Protein AF-A0A8K0S7N2-F1 (afdb_m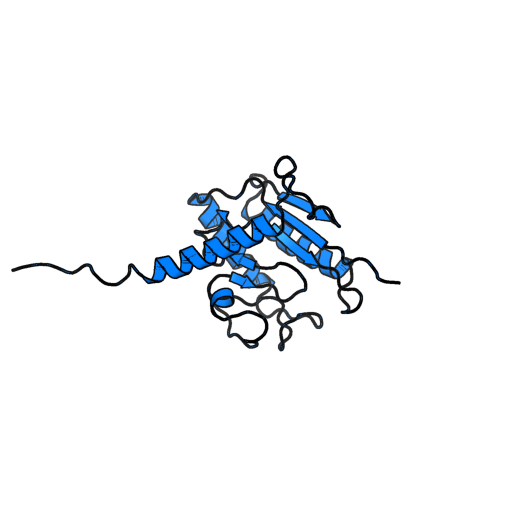onomer_lite)

Foldseek 3Di:
DDDPWKKWKKWFPPFDDLDPLQLVLVLQLLVVCCVVQPPDADPLFQAPVRRQWQALVDDHPDCPPAPPLQRNQWTAGRAADDGTDGPRSSLSSLRTMGMHIADVVSVRDPVNRVVVNVVSVVSSCVSCPPVIDMGTDIGDPQPDDDSVNRHDHPVSNVVSSVVSSVVVVVVVPPPDDDDDDDD

Secondary structure (DSSP, 8-state):
------EEEEEESSPPP--HHHHHHHHHHHHHHHHHHTT-B-TT-SSTT-BSEE-TTS--S-HHHH-HHHHTTEEEE-SSEE-EEESSGGGGGG--EEEEE-BGGGTB-HHHHHHHHHHHHHHHHHHHGGGS-EEEEESGGGGS-BGGGTB--HHHHHHHHHHHHHHHHHHTTSSS-------

Radius of gyration: 17.77 Å; chains: 1; bounding box: 39×34×78 Å

Sequence (183 aa):
MMVPNFKCGFSVYPPLQPTPENTKRYSNFLARLDSQFSGRTDANALSTDKRILITPYTPRTDPALVSEDTSSVFYCFMLPGQLKIPANPQHCDQFLSFSLEFRPDAGLEKSIVEGYVAEVYRLIKECFGDSMKLTYWHGLRRTLSNKKRGYYTPEDVEKAEAEVRRLSLSGAGLGSQEGSIVA

Organism: NCBI:txid61284

pLDDT: mean 83.01, std 15.96, range [34.56, 97.69]

Structure (mmCIF, N/CA/C/O backbone):
data_AF-A0A8K0S7N2-F1
#
_entry.id   AF-A0A8K0S7N2-F1
#
loop_
_atom_site.group_PDB
_atom_site.id
_atom_site.type_symbol
_atom_site.label_atom_id
_atom_site.label_alt_id
_atom_site.label_comp_id
_atom_site.label_asym_id
_atom_site.label_entity_id
_atom_site.label_seq_id
_atom_site.pdbx_PDB_ins_code
_atom_site.Cartn_x
_atom_site.Cartn_y
_atom_site.Cartn_z
_atom_site.occupancy
_atom_site.B_iso_or_equiv
_atom_site.auth_seq_id
_atom_site.auth_comp_id
_atom_site.auth_asym_id
_atom_site.auth_atom_id
_atom_site.pdbx_PDB_model_num
ATOM 1 N N . MET A 1 1 ? 14.294 13.196 -25.337 1.00 39.94 1 MET A N 1
ATOM 2 C CA . MET A 1 1 ? 12.930 13.660 -25.004 1.00 39.94 1 MET A CA 1
ATOM 3 C C . MET A 1 1 ? 12.619 13.102 -23.617 1.00 39.94 1 MET A C 1
ATOM 5 O O . MET A 1 1 ? 12.539 11.889 -23.500 1.00 39.94 1 MET A O 1
ATOM 9 N N . MET A 1 2 ? 12.606 13.923 -22.557 1.00 42.59 2 MET A N 1
ATOM 10 C CA . MET A 1 2 ? 12.259 13.445 -21.205 1.00 42.59 2 MET A CA 1
ATOM 11 C C . MET A 1 2 ? 10.767 13.121 -21.191 1.00 42.59 2 MET A C 1
ATOM 13 O O . MET A 1 2 ? 9.943 14.018 -21.362 1.00 42.59 2 MET A O 1
ATOM 17 N N . VAL A 1 3 ? 10.420 11.846 -21.032 1.00 49.88 3 VAL A N 1
ATOM 18 C CA . VAL A 1 3 ? 9.042 11.458 -20.729 1.00 49.88 3 VAL A CA 1
ATOM 19 C C . VAL A 1 3 ? 8.760 11.968 -19.312 1.00 49.88 3 VAL A C 1
ATOM 21 O O . VAL A 1 3 ? 9.536 11.644 -18.414 1.00 49.88 3 VAL A O 1
ATOM 24 N N . PRO A 1 4 ? 7.728 12.797 -19.079 1.00 54.69 4 PRO A N 1
ATOM 25 C CA . PRO A 1 4 ? 7.402 13.240 -17.730 1.00 54.69 4 PRO A CA 1
ATOM 26 C C . PRO A 1 4 ? 7.158 12.022 -16.835 1.00 54.69 4 PRO A C 1
ATOM 28 O O . PRO A 1 4 ? 6.431 11.112 -17.235 1.00 54.69 4 PRO A O 1
ATOM 31 N N . ASN A 1 5 ? 7.718 12.002 -15.624 1.00 62.44 5 ASN A N 1
ATOM 32 C CA . ASN A 1 5 ? 7.373 10.971 -14.648 1.00 62.44 5 ASN A CA 1
ATOM 33 C C . ASN A 1 5 ? 5.903 11.157 -14.263 1.00 62.44 5 ASN A C 1
ATOM 35 O O . ASN A 1 5 ? 5.521 12.128 -13.603 1.00 62.44 5 ASN A O 1
ATOM 39 N N . PHE A 1 6 ? 5.058 10.239 -14.716 1.00 73.88 6 PHE A N 1
ATOM 40 C CA . PHE A 1 6 ? 3.651 10.207 -14.349 1.00 73.88 6 PHE A CA 1
ATOM 41 C C . PHE A 1 6 ? 3.470 9.298 -13.123 1.00 73.88 6 PHE A C 1
ATOM 43 O O . PHE A 1 6 ? 4.273 8.403 -12.863 1.00 73.88 6 PHE A O 1
ATOM 50 N N . LYS A 1 7 ? 2.392 9.510 -12.367 1.00 83.06 7 LYS A N 1
ATOM 51 C CA . LYS A 1 7 ? 1.994 8.626 -11.266 1.00 83.06 7 LYS A CA 1
ATOM 52 C C . LYS A 1 7 ? 0.589 8.105 -11.505 1.00 83.06 7 LYS A C 1
ATOM 54 O O . LYS A 1 7 ? -0.228 8.806 -12.101 1.00 83.06 7 LYS A O 1
ATOM 59 N N . CYS A 1 8 ? 0.278 6.919 -11.015 1.00 87.56 8 CYS A N 1
ATOM 60 C CA . CYS A 1 8 ? -1.102 6.471 -10.870 1.00 87.56 8 CYS A CA 1
ATOM 61 C C . CYS A 1 8 ? -1.310 5.854 -9.497 1.00 87.56 8 CYS A C 1
ATOM 63 O O . CYS A 1 8 ? -0.364 5.421 -8.835 1.00 87.56 8 CYS A O 1
ATOM 65 N N . GLY A 1 9 ? -2.554 5.847 -9.049 1.00 91.88 9 GLY A N 1
ATOM 66 C CA . GLY A 1 9 ? -2.860 5.433 -7.699 1.00 91.88 9 GLY A CA 1
ATOM 67 C C . GLY A 1 9 ? -4.318 5.620 -7.354 1.00 91.88 9 GLY A C 1
ATOM 68 O O . GLY A 1 9 ? -5.166 5.904 -8.201 1.00 91.88 9 GLY A O 1
ATOM 69 N N . PHE A 1 10 ? -4.595 5.492 -6.069 1.00 92.12 10 PHE A N 1
ATOM 70 C CA . PHE A 1 10 ? -5.888 5.825 -5.512 1.00 92.12 10 PHE A CA 1
ATOM 71 C C . PHE A 1 10 ? -5.734 6.473 -4.142 1.00 92.12 10 PHE A C 1
ATOM 73 O O . PHE A 1 10 ? -4.718 6.322 -3.460 1.00 92.12 10 PHE A O 1
ATOM 80 N N . SER A 1 11 ? -6.766 7.205 -3.743 1.00 92.12 11 SER A N 1
ATOM 81 C CA . SER A 1 11 ? -6.867 7.846 -2.436 1.00 92.12 11 SER A CA 1
ATOM 82 C C . SER A 1 11 ? -8.084 7.330 -1.675 1.00 92.12 11 SER A C 1
ATOM 84 O O . SER A 1 11 ? -9.135 7.082 -2.267 1.00 92.12 11 SER A O 1
ATOM 86 N N . VAL A 1 12 ? -7.927 7.189 -0.361 1.00 92.62 12 VAL A N 1
ATOM 87 C CA . VAL A 1 12 ? -8.967 6.789 0.590 1.00 92.62 12 VAL A CA 1
ATOM 88 C C . VAL A 1 12 ? -9.578 8.050 1.188 1.00 92.62 12 VAL A C 1
ATOM 90 O O . VAL A 1 12 ? -8.986 8.652 2.084 1.00 92.62 12 VAL A O 1
ATOM 93 N N . TYR A 1 13 ? -10.712 8.515 0.656 1.00 89.12 13 TYR A N 1
ATOM 94 C CA . TYR A 1 13 ? -11.308 9.779 1.102 1.00 89.12 13 TYR A CA 1
ATOM 95 C C . TYR A 1 13 ? -12.813 9.673 1.389 1.00 89.12 13 TYR A C 1
ATOM 97 O O . TYR A 1 13 ? -13.579 9.361 0.474 1.00 89.12 13 TYR A O 1
ATOM 105 N N . PRO A 1 14 ? -13.273 10.042 2.600 1.00 91.19 14 PRO A N 1
ATOM 106 C CA . PRO A 1 14 ? -12.474 10.508 3.747 1.00 91.19 14 PRO A CA 1
ATOM 107 C C . PRO A 1 14 ? -11.526 9.415 4.288 1.00 91.19 14 PRO A C 1
ATOM 109 O O . PRO A 1 14 ? -11.682 8.257 3.892 1.00 91.19 14 PRO A O 1
ATOM 112 N N . PRO A 1 15 ? -10.549 9.760 5.155 1.00 92.81 15 PRO A N 1
ATOM 113 C CA . PRO A 1 15 ? -9.739 8.755 5.840 1.00 92.81 15 PRO A CA 1
ATOM 114 C C . PRO A 1 15 ? -10.629 7.726 6.543 1.00 92.81 15 PRO A C 1
ATOM 116 O O . PRO A 1 15 ? -11.741 8.052 6.977 1.00 92.81 15 PRO A O 1
ATOM 119 N N . LEU A 1 16 ? -10.143 6.490 6.667 1.00 93.31 16 LEU A N 1
ATOM 120 C CA . LEU A 1 16 ? -10.847 5.472 7.443 1.00 93.31 16 LEU A CA 1
ATOM 121 C C . LEU A 1 16 ? -11.000 5.952 8.886 1.00 93.31 16 LEU A C 1
ATOM 123 O O . LEU A 1 16 ? -10.066 6.483 9.473 1.00 93.31 16 LEU A O 1
ATOM 127 N N . GLN A 1 17 ? -12.172 5.752 9.478 1.00 93.69 17 GLN A N 1
ATOM 128 C CA . GLN A 1 17 ? -12.309 5.942 10.920 1.00 93.69 17 GLN A CA 1
ATOM 129 C C . GLN A 1 17 ? -11.754 4.707 11.641 1.00 93.69 17 GLN A C 1
ATOM 131 O O . GLN A 1 17 ? -12.074 3.599 11.202 1.00 93.69 17 GLN A O 1
ATOM 136 N N . PRO A 1 18 ? -10.991 4.855 12.740 1.00 93.69 18 PRO A N 1
ATOM 137 C CA . PRO A 1 18 ? -10.407 3.737 13.484 1.00 93.69 18 PRO A CA 1
ATOM 138 C C . PRO A 1 18 ? -11.458 3.052 14.379 1.00 93.69 18 PRO A C 1
ATOM 140 O O . PRO A 1 18 ? -11.349 2.998 15.601 1.00 93.69 18 PRO A O 1
ATOM 143 N N . THR A 1 19 ? -12.541 2.573 13.766 1.00 95.75 19 THR A N 1
ATOM 144 C CA . THR A 1 19 ? -13.593 1.791 14.424 1.00 95.75 19 THR A CA 1
ATOM 145 C C . THR A 1 19 ? -13.199 0.313 14.461 1.00 95.75 19 THR A C 1
ATOM 147 O O . THR A 1 19 ? -12.494 -0.141 13.559 1.00 95.75 19 THR A O 1
ATOM 150 N N . PRO A 1 20 ? -13.707 -0.494 15.415 1.00 96.81 20 PRO A N 1
ATOM 151 C CA . PRO A 1 20 ? -13.396 -1.927 15.472 1.00 96.81 20 PRO A CA 1
ATOM 152 C C . PRO A 1 20 ? -13.675 -2.676 14.160 1.00 96.81 20 PRO A C 1
ATOM 154 O O . PRO A 1 20 ? -12.934 -3.582 13.777 1.00 96.81 20 PRO A O 1
ATOM 157 N N . GLU A 1 21 ? -14.729 -2.279 13.443 1.00 95.62 21 GLU A N 1
ATOM 158 C CA . GLU A 1 21 ? -15.075 -2.858 12.147 1.00 95.62 21 GLU A CA 1
ATOM 159 C C . GLU A 1 21 ? -14.043 -2.519 11.064 1.00 95.62 21 GLU A C 1
ATOM 161 O O . GLU A 1 21 ? -13.585 -3.417 10.354 1.00 95.62 21 GLU A O 1
ATOM 166 N N . ASN A 1 22 ? -13.635 -1.252 10.954 1.00 95.56 22 ASN A N 1
ATOM 167 C CA . ASN A 1 22 ? -12.616 -0.844 9.988 1.00 95.56 22 ASN A CA 1
ATOM 168 C C . ASN A 1 22 ? -11.251 -1.437 10.329 1.00 95.56 22 ASN A C 1
ATOM 170 O O . ASN A 1 22 ? -10.579 -1.918 9.423 1.00 95.56 22 ASN A O 1
ATOM 174 N N . THR A 1 23 ? -10.880 -1.502 11.609 1.00 96.75 23 THR A N 1
ATOM 175 C CA . THR A 1 23 ? -9.666 -2.184 12.075 1.00 96.75 23 THR A CA 1
ATOM 176 C C . THR A 1 23 ? -9.665 -3.652 11.639 1.00 96.75 23 THR A C 1
ATOM 178 O O . THR A 1 23 ? -8.676 -4.140 11.093 1.00 96.75 23 THR A O 1
ATOM 181 N N . LYS A 1 24 ? -10.792 -4.363 11.794 1.00 97.38 24 LYS A N 1
ATOM 182 C CA . LYS A 1 24 ? -10.928 -5.760 11.348 1.00 97.38 24 LYS A CA 1
ATOM 183 C C . LYS A 1 24 ? -10.819 -5.900 9.825 1.00 97.38 24 LYS A C 1
ATOM 185 O O . LYS A 1 24 ? -10.101 -6.774 9.341 1.00 97.38 24 LYS A O 1
ATOM 190 N N . ARG A 1 25 ? -11.508 -5.049 9.059 1.00 97.31 25 ARG A N 1
ATOM 191 C CA . ARG A 1 25 ? -11.451 -5.054 7.583 1.00 97.31 25 ARG A CA 1
ATOM 192 C C . ARG A 1 25 ? -10.057 -4.704 7.068 1.00 97.31 25 ARG A C 1
ATOM 194 O O . ARG A 1 25 ? -9.578 -5.337 6.133 1.00 97.31 25 ARG A O 1
ATOM 201 N N . TYR A 1 26 ? -9.385 -3.757 7.716 1.00 97.44 26 TYR A N 1
ATOM 202 C CA . TYR A 1 26 ? -8.013 -3.378 7.405 1.00 97.44 26 TYR A CA 1
ATOM 203 C C . TYR A 1 26 ? -7.034 -4.514 7.712 1.00 97.44 26 TYR A C 1
ATOM 205 O O . TYR A 1 26 ? -6.175 -4.819 6.895 1.00 97.44 26 TYR A O 1
ATOM 213 N N . SER A 1 27 ? -7.198 -5.206 8.843 1.00 97.69 27 SER A N 1
ATOM 214 C CA . SER A 1 27 ? -6.412 -6.404 9.159 1.00 97.69 27 SER A CA 1
ATOM 215 C C . SER A 1 27 ? -6.576 -7.497 8.095 1.00 97.69 27 SER A C 1
ATOM 217 O O . SER A 1 27 ? -5.581 -8.076 7.665 1.00 97.69 27 SER A O 1
ATOM 219 N N . ASN A 1 28 ? -7.800 -7.726 7.602 1.00 97.69 28 ASN A N 1
ATOM 220 C CA . ASN A 1 28 ? -8.042 -8.643 6.483 1.00 97.69 28 ASN A CA 1
ATOM 221 C C . ASN A 1 28 ? -7.352 -8.158 5.193 1.00 97.69 28 ASN A C 1
ATOM 223 O O . ASN A 1 28 ? -6.682 -8.934 4.516 1.00 97.69 28 ASN A O 1
ATOM 227 N N . PHE A 1 29 ? -7.434 -6.860 4.891 1.00 97.56 29 PHE A N 1
ATOM 228 C CA . PHE A 1 29 ? -6.720 -6.261 3.762 1.00 97.56 29 PHE A CA 1
ATOM 229 C C . PHE A 1 29 ? -5.203 -6.493 3.836 1.00 97.56 29 PHE A C 1
ATOM 231 O O . PHE A 1 29 ? -4.618 -6.921 2.843 1.00 97.56 29 PHE A O 1
ATOM 238 N N . LEU A 1 30 ? -4.575 -6.299 5.001 1.00 97.62 30 LEU A N 1
ATOM 239 C CA . LEU A 1 30 ? -3.151 -6.591 5.196 1.00 97.62 30 LEU A CA 1
ATOM 240 C C . LEU A 1 30 ? -2.826 -8.076 4.996 1.00 97.62 30 LEU A C 1
ATOM 242 O O . LEU A 1 30 ? -1.879 -8.398 4.283 1.00 97.62 30 LEU A O 1
ATOM 246 N N . ALA A 1 31 ? -3.629 -8.982 5.563 1.00 97.06 31 ALA A N 1
ATOM 247 C CA . ALA A 1 31 ? -3.436 -10.423 5.390 1.00 97.06 31 ALA A CA 1
ATOM 248 C C . ALA A 1 31 ? -3.534 -10.838 3.912 1.00 97.06 31 ALA A C 1
ATOM 250 O O . ALA A 1 31 ? -2.774 -11.679 3.434 1.00 97.06 31 ALA A O 1
ATOM 251 N N . ARG A 1 32 ? -4.441 -10.209 3.158 1.00 97.31 32 ARG A N 1
ATOM 252 C CA . ARG A 1 32 ? -4.571 -10.431 1.716 1.00 97.31 32 ARG A CA 1
ATOM 253 C C . ARG A 1 32 ? -3.431 -9.844 0.901 1.00 97.31 32 ARG A C 1
ATOM 255 O O . ARG A 1 32 ? -3.038 -10.465 -0.083 1.00 97.31 32 ARG A O 1
ATOM 262 N N . LEU A 1 33 ? -2.895 -8.690 1.297 1.00 96.50 33 LEU A N 1
ATOM 263 C CA . LEU A 1 33 ? -1.673 -8.160 0.697 1.00 96.50 33 LEU A CA 1
ATOM 264 C C . LEU A 1 33 ? -0.514 -9.135 0.892 1.00 96.50 33 LEU A C 1
ATOM 266 O O . LEU A 1 33 ? 0.154 -9.471 -0.079 1.00 96.50 33 LEU A O 1
ATOM 270 N N . ASP A 1 34 ? -0.312 -9.624 2.115 1.00 94.56 34 ASP A N 1
ATOM 271 C CA . ASP A 1 34 ? 0.750 -10.586 2.403 1.00 94.56 34 ASP A CA 1
ATOM 272 C C . ASP A 1 34 ? 0.567 -11.866 1.574 1.00 94.56 34 ASP A C 1
ATOM 274 O O . ASP A 1 34 ? 1.454 -12.245 0.815 1.00 94.56 34 ASP A O 1
ATOM 278 N N . SER A 1 35 ? -0.635 -12.450 1.575 1.00 94.94 35 SER A N 1
ATOM 279 C CA . SER A 1 35 ? -0.927 -13.652 0.785 1.00 94.94 35 SER A CA 1
ATOM 280 C C . SER A 1 35 ? -0.722 -13.481 -0.726 1.00 94.94 35 SER A C 1
ATOM 282 O O . SER A 1 35 ? -0.432 -14.470 -1.396 1.00 94.94 35 SER A O 1
ATOM 284 N N . GLN A 1 36 ? -0.927 -12.283 -1.284 1.00 95.50 36 GLN A N 1
ATOM 285 C CA . GLN A 1 36 ? -0.848 -12.048 -2.732 1.00 95.50 36 GLN A CA 1
ATOM 286 C C . GLN A 1 36 ? 0.534 -11.567 -3.197 1.00 95.50 36 GLN A C 1
ATOM 288 O O . GLN A 1 36 ? 0.909 -11.799 -4.348 1.00 95.50 36 GLN A O 1
ATOM 293 N N . PHE A 1 37 ? 1.286 -10.885 -2.331 1.00 94.50 37 PHE A N 1
ATOM 294 C CA . PHE A 1 37 ? 2.529 -10.208 -2.707 1.00 94.50 37 PHE A CA 1
ATOM 295 C C . PHE A 1 37 ? 3.772 -10.728 -1.977 1.00 94.50 37 PHE A C 1
ATOM 297 O O . PHE A 1 37 ? 4.883 -10.487 -2.455 1.00 94.50 37 PHE A O 1
ATOM 304 N N . SER A 1 38 ? 3.630 -11.444 -0.859 1.00 89.25 38 SER A N 1
ATOM 305 C CA . SER A 1 38 ? 4.778 -11.993 -0.132 1.00 89.25 38 SER A CA 1
ATOM 306 C C . SER A 1 38 ? 5.529 -13.009 -0.994 1.00 89.25 38 SER A C 1
ATOM 308 O O . SER A 1 38 ? 4.941 -13.881 -1.631 1.00 89.25 38 SER A O 1
ATOM 310 N N . GLY A 1 39 ? 6.849 -12.843 -1.085 1.00 88.88 39 GLY A N 1
ATOM 311 C CA . GLY A 1 39 ? 7.721 -13.665 -1.930 1.00 88.88 39 GLY A CA 1
ATOM 312 C C . GLY A 1 39 ? 7.631 -13.396 -3.439 1.00 88.88 39 GLY A C 1
ATOM 313 O O . GLY A 1 39 ? 8.475 -13.900 -4.177 1.00 88.88 39 GLY A O 1
ATOM 314 N N . ARG A 1 40 ? 6.678 -12.583 -3.920 1.00 93.50 40 ARG A N 1
ATOM 315 C CA . ARG A 1 40 ? 6.609 -12.207 -5.339 1.00 93.50 40 ARG A CA 1
ATOM 316 C C . ARG A 1 40 ? 7.797 -11.314 -5.693 1.00 93.50 40 ARG A C 1
ATOM 318 O O . ARG A 1 40 ? 8.139 -10.387 -4.953 1.00 93.50 40 ARG A O 1
ATOM 325 N N . THR A 1 41 ? 8.414 -11.590 -6.836 1.00 92.94 41 THR A N 1
ATOM 326 C CA . THR A 1 41 ? 9.565 -10.840 -7.340 1.00 92.94 41 THR A CA 1
ATOM 327 C C . THR A 1 41 ? 9.262 -10.162 -8.671 1.00 92.94 41 THR A C 1
ATOM 329 O O . THR A 1 41 ? 8.403 -10.609 -9.432 1.00 92.94 41 THR A O 1
ATOM 332 N N . ASP A 1 42 ? 9.960 -9.061 -8.939 1.00 89.81 42 ASP A N 1
ATOM 333 C CA . ASP A 1 42 ? 9.915 -8.327 -10.204 1.00 89.81 42 ASP A CA 1
ATOM 334 C C . ASP A 1 42 ? 11.317 -7.795 -10.515 1.00 89.81 42 ASP A C 1
ATOM 336 O O . ASP A 1 42 ? 11.993 -7.252 -9.640 1.00 89.81 42 ASP A O 1
ATOM 340 N N . ALA A 1 43 ? 11.772 -7.936 -11.760 1.00 88.81 43 ALA A N 1
ATOM 341 C CA . ALA A 1 43 ? 13.097 -7.472 -12.173 1.00 88.81 43 ALA A CA 1
ATOM 342 C C . ALA A 1 43 ? 13.301 -5.966 -11.911 1.00 88.81 43 ALA A C 1
ATOM 344 O O . ALA A 1 43 ? 14.415 -5.533 -11.589 1.00 88.81 43 ALA A O 1
ATOM 345 N N . ASN A 1 44 ? 12.213 -5.197 -11.982 1.00 85.94 44 ASN A N 1
ATOM 346 C CA . ASN A 1 44 ? 12.194 -3.754 -11.780 1.00 85.94 44 ASN A CA 1
ATOM 347 C C . ASN A 1 44 ? 11.973 -3.349 -10.316 1.00 85.94 44 ASN A C 1
ATOM 349 O O . ASN A 1 44 ? 11.915 -2.156 -10.010 1.00 85.94 44 ASN A O 1
ATOM 353 N N . ALA A 1 45 ? 11.847 -4.315 -9.400 1.00 88.81 45 ALA A N 1
ATOM 354 C CA . ALA A 1 45 ? 11.826 -4.019 -7.980 1.00 88.81 45 ALA A CA 1
ATOM 355 C C . ALA A 1 45 ? 13.149 -3.368 -7.554 1.00 88.81 45 ALA A C 1
ATOM 357 O O . ALA A 1 45 ? 14.245 -3.759 -7.978 1.00 88.81 45 ALA A O 1
ATOM 358 N N . LEU A 1 46 ? 13.014 -2.358 -6.700 1.00 87.19 46 LEU A N 1
ATOM 359 C CA . LEU A 1 46 ? 14.107 -1.579 -6.139 1.00 87.19 46 LEU A CA 1
ATOM 360 C C . LEU A 1 46 ? 14.933 -2.403 -5.149 1.00 87.19 46 LEU A C 1
ATOM 362 O O . LEU A 1 46 ? 16.117 -2.139 -5.007 1.00 87.19 46 LEU A O 1
ATOM 366 N N . SER A 1 47 ? 14.335 -3.402 -4.497 1.00 87.88 47 SER A N 1
ATOM 367 C CA . SER A 1 47 ? 15.022 -4.317 -3.582 1.00 87.88 47 SER A CA 1
ATOM 368 C C . SER A 1 47 ? 16.142 -5.104 -4.270 1.00 87.88 47 SER A C 1
ATOM 370 O O . SER A 1 47 ? 16.048 -5.490 -5.439 1.00 87.88 47 SER A O 1
ATOM 372 N N . THR A 1 48 ? 17.200 -5.398 -3.516 1.00 87.00 48 THR A N 1
ATOM 373 C CA . THR A 1 48 ? 18.350 -6.188 -3.987 1.00 87.00 48 THR A CA 1
ATOM 374 C C . THR A 1 48 ? 17.972 -7.609 -4.394 1.00 87.00 48 THR A C 1
ATOM 376 O O . THR A 1 48 ? 18.465 -8.111 -5.400 1.00 87.00 48 THR A O 1
ATOM 379 N N . ASP A 1 49 ? 17.065 -8.241 -3.652 1.00 88.94 49 ASP A N 1
ATOM 380 C CA . ASP A 1 49 ? 16.559 -9.593 -3.915 1.00 88.94 49 ASP A CA 1
ATOM 381 C C . ASP A 1 49 ? 15.319 -9.628 -4.819 1.00 88.94 49 ASP A C 1
ATOM 383 O O . ASP A 1 49 ? 14.702 -10.678 -5.001 1.00 88.94 49 ASP A O 1
ATOM 387 N N . LYS A 1 50 ? 14.952 -8.474 -5.384 1.00 89.88 50 LYS A N 1
ATOM 388 C CA . LYS A 1 50 ? 13.844 -8.306 -6.321 1.00 89.88 50 LYS A CA 1
ATOM 389 C C . LYS A 1 50 ? 12.451 -8.567 -5.760 1.00 89.88 50 LYS A C 1
ATOM 391 O O . LYS A 1 50 ? 11.497 -8.557 -6.535 1.00 89.88 50 LYS A O 1
ATOM 396 N N . ARG A 1 51 ? 12.276 -8.738 -4.445 1.00 91.81 51 ARG A N 1
ATOM 397 C CA . ARG A 1 51 ? 10.939 -8.818 -3.831 1.00 91.81 51 ARG A CA 1
ATOM 398 C C . ARG A 1 51 ? 10.189 -7.499 -3.954 1.00 91.81 51 ARG A C 1
ATOM 400 O O . ARG A 1 51 ? 10.731 -6.447 -3.622 1.00 91.81 51 ARG A O 1
ATOM 407 N N . ILE A 1 52 ? 8.923 -7.554 -4.357 1.00 91.88 52 ILE A N 1
ATOM 408 C CA . ILE A 1 52 ? 8.095 -6.348 -4.522 1.00 91.88 52 ILE A CA 1
ATOM 409 C C . ILE A 1 52 ? 7.459 -5.853 -3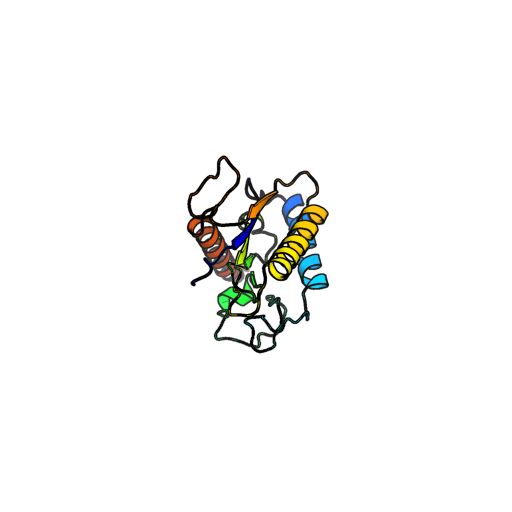.225 1.00 91.88 52 ILE A C 1
ATOM 411 O O . ILE A 1 52 ? 7.040 -4.701 -3.183 1.00 91.88 52 ILE A O 1
ATOM 415 N N . LEU A 1 53 ? 7.389 -6.685 -2.184 1.00 93.12 53 LEU A N 1
ATOM 416 C CA . LEU A 1 53 ? 6.833 -6.335 -0.879 1.00 93.12 53 LEU A CA 1
ATOM 417 C C . LEU A 1 53 ? 7.804 -6.746 0.232 1.00 93.12 53 LEU A C 1
ATOM 419 O O . LEU A 1 53 ? 8.232 -7.897 0.301 1.00 93.12 53 LEU A O 1
ATOM 423 N N . ILE A 1 54 ? 8.113 -5.796 1.113 1.00 91.38 54 ILE A N 1
ATOM 424 C CA . ILE A 1 54 ? 8.797 -6.023 2.387 1.00 91.38 54 ILE A CA 1
ATOM 425 C C . ILE A 1 54 ? 7.804 -5.693 3.500 1.00 91.38 54 ILE A C 1
ATOM 427 O O . ILE A 1 54 ? 7.211 -4.614 3.504 1.00 91.38 54 ILE A O 1
ATOM 431 N N . THR A 1 55 ? 7.621 -6.613 4.440 1.00 92.38 55 THR A N 1
ATOM 432 C CA . THR A 1 55 ? 6.746 -6.440 5.609 1.00 92.38 55 THR A CA 1
ATOM 433 C C . THR A 1 55 ? 7.558 -6.529 6.902 1.00 92.38 55 THR A C 1
ATOM 435 O O . THR A 1 55 ? 8.661 -7.090 6.879 1.00 92.38 55 THR A O 1
ATOM 438 N N . PRO A 1 56 ? 7.006 -6.078 8.047 1.00 90.56 56 PRO A N 1
ATOM 439 C CA . PRO A 1 56 ? 7.663 -6.230 9.348 1.00 90.56 56 PRO A CA 1
ATOM 440 C C . PRO A 1 56 ? 7.949 -7.680 9.750 1.00 90.56 56 PRO A C 1
ATOM 442 O O . PRO A 1 56 ? 8.756 -7.929 10.640 1.00 90.56 56 PRO A O 1
ATOM 445 N N . TYR A 1 57 ? 7.286 -8.643 9.107 1.00 87.38 57 TYR A N 1
ATOM 446 C CA . TYR A 1 57 ? 7.389 -10.068 9.416 1.00 87.38 57 TYR A CA 1
ATOM 447 C C . TYR A 1 57 ? 8.372 -10.807 8.502 1.00 87.38 57 TYR A C 1
ATOM 449 O O . TYR A 1 57 ? 8.637 -11.990 8.703 1.00 87.38 57 TYR A O 1
ATOM 457 N N . THR A 1 58 ? 8.905 -10.132 7.483 1.00 82.88 58 THR A N 1
ATOM 458 C CA . THR A 1 58 ? 9.799 -10.743 6.494 1.00 82.88 58 THR A CA 1
ATOM 459 C C . THR A 1 58 ? 11.249 -10.320 6.728 1.00 82.88 58 THR A C 1
ATOM 461 O O . THR A 1 58 ? 11.496 -9.137 6.970 1.00 82.88 58 THR A O 1
ATOM 464 N N . PRO A 1 59 ? 12.233 -11.235 6.605 1.00 72.12 59 PRO A N 1
ATOM 465 C CA . PRO A 1 59 ? 13.641 -10.884 6.745 1.00 72.12 59 PRO A CA 1
ATOM 466 C C . PRO A 1 59 ? 14.039 -9.784 5.767 1.00 72.12 59 PRO A C 1
ATOM 468 O O . PRO A 1 59 ? 13.747 -9.860 4.566 1.00 72.12 59 PRO A O 1
ATOM 471 N N . ARG A 1 60 ? 14.716 -8.761 6.282 1.00 73.88 60 ARG A N 1
ATOM 472 C CA . ARG A 1 60 ? 15.182 -7.634 5.486 1.00 73.88 60 ARG A CA 1
ATOM 473 C C . ARG A 1 60 ? 16.513 -7.972 4.826 1.00 73.88 60 ARG A C 1
ATOM 475 O O . ARG A 1 60 ? 17.460 -8.364 5.494 1.00 73.88 60 ARG A O 1
ATOM 482 N N . THR A 1 61 ? 16.577 -7.789 3.516 1.00 68.31 61 THR A N 1
ATOM 483 C CA . THR A 1 61 ? 17.772 -8.062 2.701 1.00 68.31 61 THR A CA 1
ATOM 484 C C . THR A 1 61 ? 18.495 -6.791 2.260 1.00 68.31 61 THR A C 1
ATOM 486 O O . THR A 1 61 ? 19.645 -6.871 1.838 1.00 68.31 61 THR A O 1
ATOM 489 N N . ASP A 1 62 ? 17.860 -5.618 2.396 1.00 68.50 62 ASP A N 1
ATOM 490 C CA . ASP A 1 62 ? 18.437 -4.334 1.989 1.00 68.50 62 ASP A CA 1
ATOM 491 C C . ASP A 1 62 ? 18.230 -3.217 3.038 1.00 68.50 62 ASP A C 1
ATOM 493 O O . ASP A 1 62 ? 17.173 -2.561 3.078 1.00 68.50 62 ASP A O 1
ATOM 497 N N . PRO A 1 63 ? 19.229 -2.971 3.908 1.00 64.94 63 PRO A N 1
ATOM 498 C CA . PRO A 1 63 ? 19.197 -1.879 4.870 1.00 64.94 63 PRO A CA 1
ATOM 499 C C . PRO A 1 63 ? 19.254 -0.477 4.227 1.00 64.94 63 PRO A C 1
ATOM 501 O O . PRO A 1 63 ? 18.719 0.466 4.822 1.00 64.94 63 PRO A O 1
ATOM 504 N N . ALA A 1 64 ? 19.810 -0.333 3.019 1.00 66.06 64 ALA A N 1
ATOM 505 C CA . ALA A 1 64 ? 20.081 0.961 2.390 1.00 66.06 64 ALA A CA 1
ATOM 506 C C . ALA A 1 64 ? 18.826 1.633 1.813 1.00 66.06 64 ALA A C 1
ATOM 508 O O . ALA A 1 64 ? 18.731 2.858 1.823 1.00 66.06 64 ALA A O 1
ATOM 509 N N . LEU A 1 65 ? 17.842 0.855 1.350 1.00 75.06 65 LEU A N 1
ATOM 510 C CA . LEU A 1 65 ? 16.655 1.411 0.684 1.00 75.06 65 LEU A CA 1
ATOM 511 C C . LEU A 1 65 ? 15.484 1.759 1.609 1.00 75.06 65 LEU A C 1
ATOM 513 O O . LEU A 1 65 ? 14.637 2.563 1.223 1.00 75.06 65 LEU A O 1
ATOM 517 N N . VAL A 1 66 ? 15.394 1.150 2.798 1.00 77.88 66 VAL A N 1
ATOM 518 C CA . VAL A 1 66 ? 14.168 1.221 3.623 1.00 77.88 66 VAL A CA 1
ATOM 519 C C . VAL A 1 66 ? 14.321 1.693 5.071 1.00 77.88 66 VAL A C 1
ATOM 521 O O . VAL A 1 66 ? 13.300 1.996 5.612 1.00 77.88 66 VAL A O 1
ATOM 524 N N . SER A 1 67 ? 15.453 1.907 5.741 1.00 83.06 67 SER A N 1
ATOM 525 C CA . SER A 1 67 ? 15.497 2.100 7.224 1.00 83.06 67 SER A CA 1
ATOM 526 C C . SER A 1 67 ? 14.751 1.043 8.083 1.00 83.06 67 SER A C 1
ATOM 528 O O . SER A 1 67 ? 13.680 0.532 7.759 1.00 83.06 67 SER A O 1
ATOM 530 N N . GLU A 1 68 ? 15.351 0.656 9.210 1.00 82.12 68 GLU A N 1
ATOM 531 C CA . GLU A 1 68 ? 14.784 -0.409 10.053 1.00 82.12 68 GLU A CA 1
ATOM 532 C C . GLU A 1 68 ? 13.452 0.020 10.675 1.00 82.12 68 GLU A C 1
ATOM 534 O O . GLU A 1 68 ? 12.456 -0.694 10.548 1.00 82.12 68 GLU A O 1
ATOM 539 N N . ASP A 1 69 ? 13.410 1.253 11.183 1.00 84.00 69 ASP A N 1
ATOM 540 C CA . ASP A 1 69 ? 12.224 1.903 11.748 1.00 84.00 69 ASP A CA 1
ATOM 541 C C . ASP A 1 69 ? 11.033 1.959 10.787 1.00 84.00 69 ASP A C 1
ATOM 543 O O . ASP A 1 69 ? 9.882 1.941 11.210 1.00 84.00 69 ASP A O 1
ATOM 547 N N . THR A 1 70 ? 11.279 2.065 9.478 1.00 85.94 70 THR A N 1
ATOM 548 C CA . THR A 1 70 ? 10.190 2.066 8.494 1.00 85.94 70 THR A CA 1
ATOM 549 C C . THR A 1 70 ? 9.739 0.639 8.205 1.00 85.94 70 THR A C 1
ATOM 551 O O . THR A 1 70 ? 8.538 0.378 8.196 1.00 85.94 70 THR A O 1
ATOM 554 N N . SER A 1 71 ? 10.673 -0.296 7.997 1.00 85.19 71 SER A N 1
ATOM 555 C CA . SER A 1 71 ? 10.324 -1.698 7.723 1.00 85.19 71 SER A CA 1
ATOM 556 C C . SER A 1 71 ? 9.630 -2.397 8.891 1.00 85.19 71 SER A C 1
ATOM 558 O O . SER A 1 71 ? 8.910 -3.358 8.655 1.00 85.19 71 SER A O 1
ATOM 560 N N . SER A 1 72 ? 9.808 -1.925 10.127 1.00 88.94 72 SER A N 1
ATOM 561 C CA . SER A 1 72 ? 9.153 -2.493 11.309 1.00 88.94 72 SER A CA 1
ATOM 562 C C . SER A 1 72 ? 7.702 -2.032 11.493 1.00 88.94 72 SER A C 1
ATOM 564 O O . SER A 1 72 ? 6.940 -2.697 12.191 1.00 88.94 72 SER A O 1
ATOM 566 N N . VAL A 1 73 ? 7.286 -0.932 10.852 1.00 94.00 73 VAL A N 1
ATOM 567 C CA . VAL A 1 73 ? 5.947 -0.336 11.057 1.00 94.00 73 VAL A CA 1
ATOM 568 C C . VAL A 1 73 ? 5.100 -0.244 9.784 1.00 94.00 73 VAL A C 1
ATOM 570 O O . VAL A 1 73 ? 3.897 0.023 9.862 1.00 94.00 73 VAL A O 1
ATOM 573 N N . PHE A 1 74 ? 5.686 -0.498 8.611 1.00 94.62 74 PHE A N 1
ATOM 574 C CA . PHE A 1 74 ? 4.995 -0.443 7.323 1.00 94.62 74 PHE A CA 1
ATOM 575 C C . PHE A 1 74 ? 5.189 -1.706 6.486 1.00 94.62 74 PHE A C 1
ATOM 577 O O . PHE A 1 74 ? 6.236 -2.344 6.495 1.00 94.62 74 PHE A O 1
ATOM 584 N N . TYR A 1 75 ? 4.177 -1.992 5.674 1.00 95.00 75 TYR A N 1
ATOM 585 C CA . TYR A 1 75 ? 4.295 -2.795 4.465 1.00 95.00 75 TYR A CA 1
ATOM 586 C C . TYR A 1 75 ? 4.826 -1.868 3.368 1.00 95.00 75 TYR A C 1
ATOM 588 O O . TYR A 1 75 ? 4.156 -0.906 2.981 1.00 95.00 75 TYR A O 1
ATOM 596 N N . CYS A 1 76 ? 6.034 -2.140 2.892 1.00 92.44 76 CYS A N 1
ATOM 597 C CA . CYS A 1 76 ? 6.750 -1.327 1.918 1.00 92.44 76 CYS A CA 1
ATOM 598 C C . CYS A 1 76 ? 6.738 -2.026 0.560 1.00 92.44 76 CYS A C 1
ATOM 600 O O . CYS A 1 76 ? 7.358 -3.082 0.412 1.00 92.44 76 CYS A O 1
ATOM 602 N N . PHE A 1 77 ? 6.076 -1.438 -0.442 1.00 92.31 77 PHE A N 1
ATOM 603 C CA . PHE A 1 77 ? 6.261 -1.932 -1.807 1.00 92.31 77 PHE A CA 1
ATOM 604 C C . PHE A 1 77 ? 7.557 -1.364 -2.380 1.00 92.31 77 PHE A C 1
ATOM 606 O O . PHE A 1 77 ? 7.791 -0.158 -2.361 1.00 92.31 77 PHE A O 1
ATOM 613 N N . MET A 1 78 ? 8.388 -2.242 -2.924 1.00 90.69 78 MET A N 1
ATOM 614 C CA . MET A 1 78 ? 9.719 -1.925 -3.434 1.00 90.69 78 MET A CA 1
ATOM 615 C C . MET A 1 78 ? 9.669 -1.557 -4.914 1.00 90.69 78 MET A C 1
ATOM 617 O O . MET A 1 78 ? 10.462 -2.040 -5.712 1.00 90.69 78 MET A O 1
ATOM 621 N N . LEU A 1 79 ? 8.716 -0.712 -5.290 1.00 88.94 79 LEU A N 1
ATOM 622 C CA . LEU A 1 79 ? 8.568 -0.166 -6.637 1.00 88.94 79 LEU A CA 1
ATOM 623 C C . LEU A 1 79 ? 8.719 1.367 -6.568 1.00 88.94 79 LEU A C 1
ATOM 625 O O . LEU A 1 79 ? 8.542 1.958 -5.502 1.00 88.94 79 LEU A O 1
ATOM 629 N N . PRO A 1 80 ? 9.054 2.060 -7.665 1.00 85.75 80 PRO A N 1
ATOM 630 C CA . PRO A 1 80 ? 9.063 3.518 -7.694 1.00 85.75 80 PRO A CA 1
ATOM 631 C C . PRO A 1 80 ? 7.712 4.119 -7.286 1.00 85.75 80 PRO A C 1
ATOM 633 O O . PRO A 1 80 ? 6.678 3.822 -7.884 1.00 85.75 80 PRO A O 1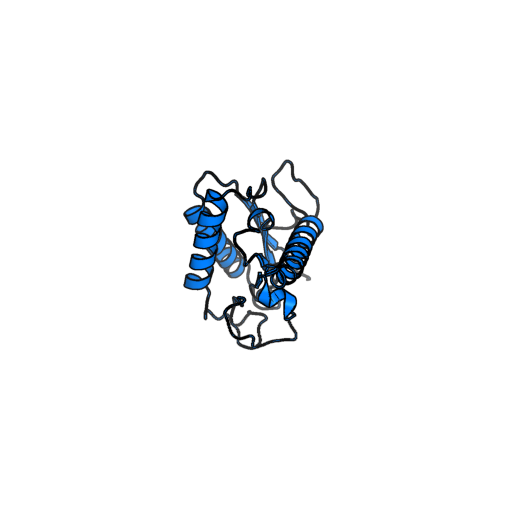
ATOM 636 N N . GLY A 1 81 ? 7.715 4.988 -6.274 1.00 77.00 81 GLY A N 1
ATOM 637 C CA . GLY A 1 81 ? 6.503 5.618 -5.750 1.00 77.00 81 GLY A CA 1
ATOM 638 C C . GLY A 1 81 ? 6.578 5.891 -4.249 1.00 77.00 81 GLY A C 1
ATOM 639 O O . GLY A 1 81 ? 7.602 5.674 -3.609 1.00 77.00 81 GLY A O 1
ATOM 640 N N . GLN A 1 82 ? 5.480 6.393 -3.683 1.00 67.00 82 GLN A N 1
ATOM 641 C CA . GLN A 1 82 ? 5.313 6.533 -2.232 1.00 67.00 82 GLN A CA 1
ATOM 642 C C . GLN A 1 82 ? 4.453 5.371 -1.743 1.00 67.00 82 GLN A C 1
ATOM 644 O O . GLN A 1 82 ? 3.226 5.417 -1.841 1.00 67.00 82 GLN A O 1
ATOM 649 N N . LEU A 1 83 ? 5.115 4.305 -1.302 1.00 81.75 83 LEU A N 1
ATOM 650 C CA . LEU A 1 83 ? 4.497 3.001 -1.114 1.00 81.75 83 LEU A CA 1
ATOM 651 C C . LEU A 1 83 ? 4.708 2.472 0.293 1.00 81.75 83 LEU A C 1
ATOM 653 O O . LEU A 1 83 ? 5.572 1.627 0.538 1.00 81.75 83 LEU A O 1
ATOM 657 N N . LYS A 1 84 ? 3.905 2.974 1.220 1.00 92.56 84 LYS A N 1
ATOM 658 C CA . LYS A 1 84 ? 3.899 2.482 2.589 1.00 92.56 84 LYS A CA 1
ATOM 659 C C . LYS A 1 84 ? 2.467 2.331 3.048 1.00 92.56 84 LYS A C 1
ATOM 661 O O . LYS A 1 84 ? 1.651 3.237 2.893 1.00 92.56 84 LYS A O 1
ATOM 666 N N . ILE A 1 85 ? 2.172 1.163 3.589 1.00 95.44 85 ILE A N 1
ATOM 667 C CA . ILE A 1 85 ? 0.869 0.834 4.151 1.00 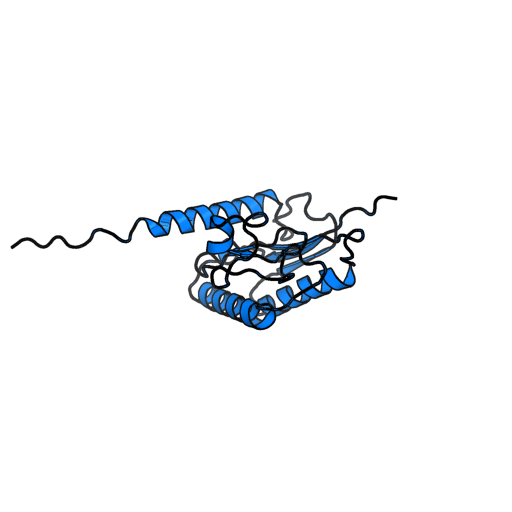95.44 85 ILE A CA 1
ATOM 668 C C . ILE A 1 85 ? 1.101 0.549 5.637 1.00 95.44 85 ILE A C 1
ATOM 670 O O . ILE A 1 85 ? 1.929 -0.310 5.946 1.00 95.44 85 ILE A O 1
ATOM 674 N N . PRO A 1 86 ? 0.453 1.277 6.567 1.00 96.44 86 PRO A N 1
ATOM 675 C CA . PRO A 1 86 ? 0.598 1.032 8.001 1.00 96.44 86 PRO A CA 1
ATOM 676 C C . PRO A 1 86 ? 0.368 -0.444 8.334 1.00 96.44 86 PRO A C 1
ATOM 678 O O . PRO A 1 86 ? -0.663 -1.000 7.951 1.00 96.44 86 PRO A O 1
ATOM 681 N N . ALA A 1 87 ? 1.322 -1.073 9.022 1.00 95.88 87 ALA A N 1
ATOM 682 C CA . ALA A 1 87 ? 1.267 -2.500 9.339 1.00 95.88 87 ALA A CA 1
ATOM 683 C C . ALA A 1 87 ? 0.367 -2.812 10.542 1.00 95.88 87 ALA A C 1
ATOM 685 O O . ALA A 1 87 ? -0.135 -3.925 10.667 1.00 95.88 87 ALA A O 1
ATOM 686 N N . ASN A 1 88 ? 0.156 -1.835 11.428 1.00 95.50 88 ASN A N 1
ATOM 687 C CA . ASN A 1 88 ? -0.748 -1.970 12.563 1.00 95.50 88 ASN A CA 1
ATOM 688 C C . ASN A 1 88 ? -2.176 -1.570 12.146 1.00 95.50 88 ASN A C 1
ATOM 690 O O . ASN A 1 88 ? -2.395 -0.406 11.794 1.00 95.50 88 ASN A O 1
ATOM 694 N N . PRO A 1 89 ? -3.167 -2.478 12.236 1.00 96.44 89 PRO A N 1
ATOM 695 C CA . PRO A 1 89 ? -4.550 -2.162 11.898 1.00 96.44 89 PRO A CA 1
ATOM 696 C C . PRO A 1 89 ? -5.176 -1.022 12.706 1.00 96.44 89 PRO A C 1
ATOM 698 O O . PRO A 1 89 ? -6.126 -0.409 12.229 1.00 96.44 89 PRO A O 1
ATOM 701 N N . GLN A 1 90 ? -4.647 -0.704 13.891 1.00 95.94 90 GLN A N 1
ATOM 702 C CA . GLN A 1 90 ? -5.120 0.425 14.702 1.00 95.94 90 GLN A CA 1
ATOM 703 C C . GLN A 1 90 ? -4.771 1.796 14.113 1.00 95.94 90 GLN A C 1
ATOM 705 O O . GLN A 1 90 ? -5.257 2.810 14.602 1.00 95.94 90 GLN A O 1
ATOM 710 N N . HIS A 1 91 ? -3.936 1.838 13.074 1.00 95.62 91 HIS A N 1
ATOM 711 C CA . HIS A 1 91 ? -3.557 3.060 12.366 1.00 95.62 91 HIS A CA 1
ATOM 712 C C . HIS A 1 91 ? -4.141 3.093 10.947 1.00 95.62 91 HIS A C 1
ATOM 714 O O . HIS A 1 91 ? -3.571 3.707 10.043 1.00 95.62 91 HIS A O 1
ATOM 720 N N . CYS A 1 92 ? -5.264 2.399 10.714 1.00 95.12 92 CYS A N 1
ATOM 721 C CA . CYS A 1 92 ? -5.910 2.345 9.401 1.00 95.12 92 CYS A CA 1
ATOM 722 C C . CYS A 1 92 ? -6.354 3.727 8.892 1.00 95.12 92 CYS A C 1
ATOM 724 O O . CYS A 1 92 ? -6.438 3.947 7.687 1.00 95.12 92 CYS A O 1
ATOM 726 N N . ASP A 1 93 ? -6.609 4.667 9.801 1.00 96.00 93 ASP A N 1
ATOM 727 C CA . ASP A 1 93 ? -6.931 6.067 9.517 1.00 96.00 93 ASP A CA 1
ATOM 728 C C . ASP A 1 93 ? -5.770 6.837 8.873 1.00 96.00 93 ASP A C 1
ATOM 730 O O . ASP A 1 93 ? -5.993 7.813 8.158 1.00 96.00 93 ASP A O 1
ATOM 734 N N . GLN A 1 94 ? -4.540 6.356 9.055 1.00 96.62 94 GLN A N 1
ATOM 735 C CA . GLN A 1 94 ? -3.336 6.930 8.459 1.00 96.62 94 GLN A CA 1
ATOM 736 C C . GLN A 1 94 ? -3.049 6.384 7.050 1.00 96.62 94 GLN A C 1
ATOM 738 O O . GLN A 1 94 ? -2.163 6.883 6.353 1.00 96.62 94 GLN A O 1
ATOM 743 N N . PHE A 1 95 ? -3.803 5.384 6.575 1.00 95.56 95 PHE A N 1
ATOM 744 C CA . PHE A 1 95 ? -3.687 4.910 5.197 1.00 95.56 95 PHE A CA 1
ATOM 745 C C . PHE A 1 95 ? -4.489 5.797 4.234 1.00 95.56 95 PHE A C 1
ATOM 747 O O . PHE A 1 95 ? -5.672 5.578 3.975 1.00 95.56 95 PHE A O 1
ATOM 754 N N . LEU A 1 96 ? -3.824 6.818 3.689 1.00 93.62 96 LEU A N 1
ATOM 755 C CA . LEU A 1 96 ? -4.474 7.843 2.866 1.00 93.62 96 LEU A CA 1
ATOM 756 C C . LEU A 1 96 ? -4.442 7.555 1.361 1.00 93.62 96 LEU A C 1
ATOM 758 O O . LEU A 1 96 ? -5.354 7.950 0.627 1.00 93.62 96 LEU A O 1
ATOM 762 N N . SER A 1 97 ? -3.388 6.913 0.858 1.00 92.38 97 SER A N 1
ATOM 763 C CA . SER A 1 97 ? -3.241 6.664 -0.577 1.00 92.38 97 SER A CA 1
ATOM 764 C C . SER A 1 97 ? -2.248 5.557 -0.885 1.00 92.38 97 SER A C 1
ATOM 766 O O . SER A 1 97 ? -1.319 5.324 -0.120 1.00 92.38 97 SER A O 1
ATOM 768 N N . PHE A 1 98 ? -2.397 4.968 -2.065 1.00 92.75 98 PHE A N 1
ATOM 769 C CA . PHE A 1 98 ? -1.412 4.081 -2.666 1.00 92.75 98 PHE A CA 1
ATOM 770 C C . PHE A 1 98 ? -1.089 4.599 -4.061 1.00 92.75 98 PHE A C 1
ATOM 772 O O . PHE A 1 98 ? -2.007 4.873 -4.839 1.00 92.75 98 PHE A O 1
ATOM 779 N N . SER A 1 99 ? 0.196 4.758 -4.384 1.00 89.75 99 SER A N 1
ATOM 780 C CA . SER A 1 99 ? 0.586 5.241 -5.705 1.00 89.75 99 SER A CA 1
ATOM 781 C C . SER A 1 99 ? 1.948 4.772 -6.163 1.00 89.75 99 SER A C 1
ATOM 783 O O . SER A 1 99 ? 2.903 4.746 -5.388 1.00 89.75 99 SER A O 1
ATOM 785 N N . LEU A 1 100 ? 2.022 4.520 -7.462 1.00 89.38 100 LEU A N 1
ATOM 786 C CA . LEU A 1 100 ? 3.227 4.147 -8.173 1.00 89.38 100 LEU A CA 1
ATOM 787 C C . LEU A 1 100 ? 3.595 5.208 -9.206 1.00 89.38 100 LEU A C 1
ATOM 789 O O . LEU A 1 100 ? 2.744 5.952 -9.701 1.00 89.38 100 LEU A O 1
ATOM 793 N N . GLU A 1 101 ? 4.883 5.277 -9.507 1.00 86.88 101 GLU A N 1
ATOM 794 C CA . GLU A 1 101 ? 5.476 6.148 -10.511 1.00 86.88 101 GLU A CA 1
ATOM 795 C C . GLU A 1 101 ? 5.914 5.320 -11.716 1.00 86.88 101 GLU A C 1
ATOM 797 O O . GLU A 1 101 ? 6.571 4.289 -11.571 1.00 86.88 101 GLU A O 1
ATOM 802 N N . PHE A 1 102 ? 5.561 5.780 -12.912 1.00 83.56 102 PHE A N 1
ATOM 803 C CA . PHE A 1 102 ? 6.062 5.179 -14.139 1.00 83.56 102 PHE A CA 1
ATOM 804 C C . PHE A 1 102 ? 7.517 5.596 -14.335 1.00 83.56 102 PHE A C 1
ATOM 806 O O . PHE A 1 102 ? 7.828 6.788 -14.291 1.00 83.56 102 PHE A O 1
ATOM 813 N N . ARG A 1 103 ? 8.389 4.620 -14.587 1.00 79.94 103 ARG A N 1
ATOM 814 C CA . ARG A 1 103 ? 9.800 4.845 -14.919 1.00 79.94 103 ARG A CA 1
ATOM 815 C C . ARG A 1 103 ? 10.141 4.083 -16.194 1.00 79.94 103 ARG A C 1
ATOM 817 O O . ARG A 1 103 ? 10.614 2.949 -16.115 1.00 79.94 103 ARG A O 1
ATOM 824 N N . PRO A 1 104 ? 9.850 4.670 -17.371 1.00 71.50 104 PRO A N 1
ATOM 825 C CA . PRO A 1 104 ? 10.079 4.010 -18.655 1.00 71.50 104 PRO A CA 1
ATOM 826 C C . PRO A 1 104 ? 11.554 3.654 -18.876 1.00 71.50 104 PRO A C 1
ATO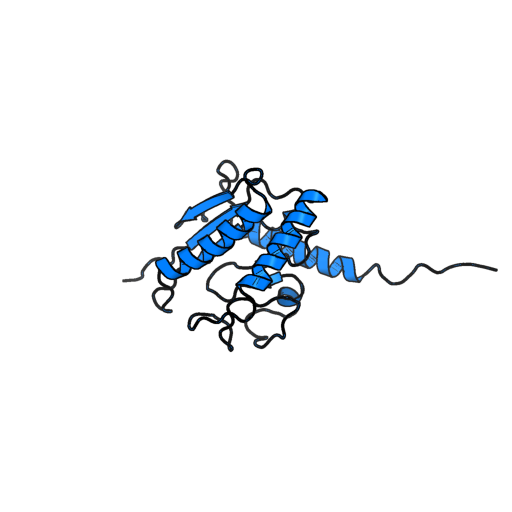M 828 O O . PRO A 1 104 ? 11.864 2.631 -19.474 1.00 71.50 104 PRO A O 1
ATOM 831 N N . ASP A 1 105 ? 12.458 4.482 -18.355 1.00 74.38 105 ASP A N 1
ATOM 832 C CA . ASP A 1 105 ? 13.909 4.288 -18.361 1.00 74.38 105 ASP A CA 1
ATOM 833 C C . ASP A 1 105 ? 14.370 3.104 -17.496 1.00 74.38 105 ASP A C 1
ATOM 835 O O . ASP A 1 105 ? 15.412 2.515 -17.767 1.00 74.38 105 ASP A O 1
ATOM 839 N N . ALA A 1 106 ? 13.575 2.726 -16.495 1.00 70.06 106 ALA A N 1
ATOM 840 C CA . ALA A 1 106 ? 13.809 1.579 -15.624 1.00 70.06 106 ALA A CA 1
ATOM 841 C C . ALA A 1 106 ? 12.933 0.361 -15.979 1.00 70.06 106 ALA A C 1
ATOM 843 O O . ALA A 1 106 ? 12.770 -0.520 -15.142 1.00 70.06 106 ALA A O 1
ATOM 844 N N . GLY A 1 107 ? 12.323 0.323 -17.172 1.00 74.19 107 GLY A N 1
ATOM 845 C CA . GLY A 1 107 ? 11.497 -0.808 -17.623 1.00 74.19 107 GLY A CA 1
ATOM 846 C C . GLY A 1 107 ? 10.117 -0.920 -16.960 1.00 74.19 107 GLY A C 1
ATOM 847 O O . GLY A 1 107 ? 9.392 -1.883 -17.203 1.00 74.19 107 GLY A O 1
ATOM 848 N N . LEU A 1 108 ? 9.713 0.065 -16.150 1.00 80.19 108 LEU A N 1
ATOM 849 C CA . LEU A 1 108 ? 8.384 0.128 -15.537 1.00 80.19 108 LEU A CA 1
ATOM 850 C C . LEU A 1 108 ? 7.418 0.872 -16.446 1.00 80.19 108 LEU A C 1
ATOM 852 O O . LEU A 1 108 ? 7.154 2.071 -16.297 1.00 80.19 108 LEU A O 1
ATOM 856 N N . GLU A 1 109 ? 6.898 0.118 -17.406 1.00 84.56 109 GLU A N 1
ATOM 857 C CA . GLU A 1 109 ? 5.881 0.590 -18.327 1.00 84.56 109 GLU A CA 1
ATOM 858 C C . GLU A 1 109 ? 4.547 0.875 -17.632 1.00 84.56 109 GLU A C 1
ATOM 860 O O . GLU A 1 109 ? 4.227 0.377 -16.548 1.00 84.56 109 GLU A O 1
ATOM 865 N N . LYS A 1 110 ? 3.725 1.666 -18.323 1.00 84.69 110 LYS A N 1
ATOM 866 C CA . LYS A 1 110 ? 2.412 2.088 -17.844 1.00 84.69 110 LYS A CA 1
ATOM 867 C C . LYS A 1 110 ? 1.513 0.919 -17.434 1.00 84.69 110 LYS A C 1
ATOM 869 O O . LYS A 1 110 ? 0.936 0.943 -16.353 1.00 84.69 110 LYS A O 1
ATOM 874 N N . SER A 1 111 ? 1.420 -0.101 -18.279 1.00 87.06 111 SER A N 1
ATOM 875 C CA . SER A 1 111 ? 0.560 -1.271 -18.070 1.00 87.06 111 SER A CA 1
ATOM 876 C C . SER A 1 111 ? 0.930 -2.062 -16.811 1.00 87.06 111 SER A C 1
ATOM 878 O O . SER A 1 111 ? 0.043 -2.461 -16.059 1.00 87.06 111 SER A O 1
ATOM 880 N N . ILE A 1 112 ? 2.228 -2.246 -16.551 1.00 88.25 112 ILE A N 1
ATOM 881 C CA . ILE A 1 112 ? 2.743 -2.971 -15.379 1.00 88.25 112 ILE A CA 1
ATOM 882 C C . ILE A 1 112 ? 2.343 -2.237 -14.100 1.00 88.25 112 ILE A C 1
ATOM 884 O O . ILE A 1 112 ? 1.766 -2.812 -13.177 1.00 88.25 112 ILE A O 1
ATOM 888 N N . VAL A 1 113 ? 2.615 -0.936 -14.070 1.00 88.94 113 VAL A N 1
ATOM 889 C CA . VAL A 1 113 ? 2.339 -0.088 -12.914 1.00 88.94 113 VAL A CA 1
ATOM 890 C C . VAL A 1 113 ? 0.832 0.014 -12.641 1.00 88.94 113 VAL A C 1
ATOM 892 O O . VAL A 1 113 ? 0.399 -0.120 -11.496 1.00 88.94 113 VAL A O 1
ATOM 895 N N . GLU A 1 114 ? 0.014 0.186 -13.681 1.00 90.44 114 GLU A N 1
ATOM 896 C CA . GLU A 1 114 ? -1.448 0.181 -13.553 1.00 90.44 114 GLU A CA 1
ATOM 897 C C . GLU A 1 114 ? -1.976 -1.168 -13.060 1.00 90.44 114 GLU A C 1
ATOM 899 O O . GLU A 1 114 ? -2.897 -1.187 -12.243 1.00 90.44 114 GLU A O 1
ATOM 904 N N . GLY A 1 115 ? -1.361 -2.276 -13.488 1.00 92.12 115 GLY A N 1
ATOM 905 C CA . GLY A 1 115 ? -1.660 -3.622 -13.006 1.00 92.12 115 GLY A CA 1
ATOM 906 C C . GLY A 1 115 ? -1.484 -3.744 -11.494 1.00 92.12 115 GLY A C 1
ATOM 907 O O . GLY A 1 115 ? -2.431 -4.107 -10.798 1.00 92.12 115 GLY A O 1
ATOM 908 N N . TYR A 1 116 ? -0.325 -3.342 -10.966 1.00 92.94 116 TYR A N 1
ATOM 909 C CA . TYR A 1 116 ? -0.067 -3.370 -9.523 1.00 92.94 116 TYR A CA 1
ATOM 910 C C . TYR A 1 116 ? -1.039 -2.488 -8.728 1.00 92.94 116 TYR A C 1
ATOM 912 O O . TYR A 1 116 ? -1.593 -2.930 -7.719 1.00 92.94 116 TYR A O 1
ATOM 920 N N . VAL A 1 117 ? -1.301 -1.257 -9.188 1.00 93.94 117 VAL A N 1
ATOM 921 C CA . VAL A 1 117 ? -2.294 -0.383 -8.538 1.00 93.94 117 VAL A CA 1
ATOM 922 C C . VAL A 1 117 ? -3.686 -1.016 -8.574 1.00 93.94 117 VAL A C 1
ATOM 924 O O . VAL A 1 117 ? -4.398 -0.958 -7.573 1.00 93.94 117 VAL A O 1
ATOM 927 N N . ALA A 1 118 ? -4.081 -1.629 -9.691 1.00 94.12 118 ALA A N 1
ATOM 928 C CA . ALA A 1 118 ? -5.382 -2.273 -9.837 1.00 94.12 118 ALA A CA 1
ATOM 929 C C . ALA A 1 118 ? -5.536 -3.503 -8.931 1.00 94.12 118 ALA A C 1
ATOM 931 O O . ALA A 1 118 ? -6.615 -3.702 -8.372 1.00 94.12 118 ALA A O 1
ATOM 932 N N . GLU A 1 119 ? -4.483 -4.307 -8.750 1.00 95.69 119 GLU A N 1
ATOM 933 C CA . GLU A 1 119 ? -4.485 -5.436 -7.812 1.00 95.69 119 GLU A CA 1
ATOM 934 C C . GLU A 1 119 ? -4.745 -4.953 -6.375 1.00 95.69 119 GLU A C 1
ATOM 936 O O . GLU A 1 119 ? -5.690 -5.414 -5.734 1.00 95.69 119 GLU A O 1
ATOM 941 N N . VAL A 1 120 ? -3.983 -3.962 -5.895 1.00 95.62 120 VAL A N 1
ATOM 942 C CA . VAL A 1 120 ? -4.158 -3.407 -4.540 1.00 95.62 120 VAL A CA 1
ATOM 943 C C . VAL A 1 120 ? -5.513 -2.704 -4.390 1.00 95.62 120 VAL A C 1
ATOM 945 O O . VAL A 1 120 ? -6.180 -2.869 -3.369 1.00 95.62 120 VAL A O 1
ATOM 948 N N . TYR A 1 121 ? -5.959 -1.966 -5.413 1.00 94.62 121 TYR A N 1
ATOM 949 C CA . TYR A 1 121 ? -7.277 -1.321 -5.438 1.00 94.62 121 TYR A CA 1
ATOM 950 C C . TYR A 1 121 ? -8.412 -2.342 -5.296 1.00 94.62 121 TYR A C 1
ATOM 952 O O . TYR A 1 121 ? -9.364 -2.127 -4.543 1.00 94.62 121 TYR A O 1
ATOM 960 N N . ARG A 1 122 ? -8.314 -3.471 -6.005 1.00 95.38 122 ARG A N 1
ATOM 961 C CA . ARG A 1 122 ? -9.308 -4.543 -5.934 1.00 95.38 122 ARG A CA 1
ATOM 962 C C . ARG A 1 122 ? -9.327 -5.181 -4.550 1.00 95.38 122 ARG A C 1
ATOM 964 O O . ARG A 1 122 ? -10.404 -5.321 -3.981 1.00 95.38 122 ARG A O 1
ATOM 971 N N . LEU A 1 123 ? -8.155 -5.472 -3.981 1.00 96.19 123 LEU A N 1
ATOM 972 C CA . LEU A 1 123 ? -8.036 -6.029 -2.632 1.00 96.19 123 LEU A CA 1
ATOM 973 C C . LEU A 1 123 ? -8.754 -5.182 -1.586 1.00 96.19 123 LEU A C 1
ATOM 975 O O . LEU A 1 123 ? -9.535 -5.700 -0.786 1.00 96.19 123 LEU A O 1
ATOM 979 N N . ILE A 1 124 ? -8.509 -3.872 -1.596 1.00 94.75 124 ILE A N 1
ATOM 980 C CA . ILE A 1 124 ? -9.129 -2.994 -0.610 1.00 94.75 124 ILE A CA 1
ATOM 981 C C . ILE A 1 124 ? -10.641 -2.861 -0.835 1.00 94.75 124 ILE A C 1
ATOM 983 O O . ILE A 1 124 ? -11.402 -2.847 0.132 1.00 94.75 124 ILE A O 1
ATOM 987 N N . LYS A 1 125 ? -11.108 -2.858 -2.091 1.00 93.81 125 LYS A N 1
ATOM 988 C CA . LYS A 1 125 ? -12.544 -2.900 -2.402 1.00 93.81 125 LYS A CA 1
ATOM 989 C C . LYS A 1 125 ? -13.205 -4.188 -1.929 1.00 93.81 125 LYS A C 1
ATOM 991 O O . LYS A 1 125 ? -14.286 -4.122 -1.361 1.00 93.81 125 LYS A O 1
ATOM 996 N N . GLU A 1 126 ? -12.562 -5.334 -2.100 1.00 95.31 126 GLU A N 1
ATOM 997 C CA . GLU A 1 126 ? -13.081 -6.623 -1.630 1.00 95.31 126 GLU A CA 1
ATOM 998 C C . GLU A 1 126 ? -13.170 -6.676 -0.094 1.00 95.31 126 GLU A C 1
ATOM 1000 O O . GLU A 1 126 ? -14.112 -7.253 0.443 1.00 95.31 126 GLU A O 1
ATOM 1005 N N . CYS A 1 127 ? -12.244 -6.031 0.626 1.00 94.81 127 CYS A N 1
ATOM 1006 C CA . CYS A 1 127 ? -12.239 -6.037 2.095 1.00 94.81 127 CYS A CA 1
ATOM 1007 C C . CYS A 1 127 ? -13.208 -5.026 2.729 1.00 94.81 127 CYS A C 1
ATOM 1009 O O . CYS A 1 127 ? -13.731 -5.281 3.814 1.00 94.81 127 CYS A O 1
ATOM 1011 N N . PHE A 1 128 ? -13.438 -3.874 2.090 1.00 92.69 128 PHE A N 1
ATOM 1012 C CA . PHE A 1 128 ? -14.268 -2.793 2.645 1.00 92.69 128 PHE A CA 1
ATOM 1013 C C . PHE A 1 128 ? -15.617 -2.600 1.934 1.00 92.69 128 PHE A C 1
ATOM 1015 O O . PHE A 1 128 ? -16.484 -1.868 2.427 1.00 92.69 128 PHE A O 1
ATOM 1022 N N . GLY A 1 129 ? -15.816 -3.252 0.789 1.00 87.31 129 GLY A N 1
ATOM 1023 C CA . GLY A 1 129 ? -16.992 -3.109 -0.061 1.00 87.31 129 GLY A CA 1
ATOM 1024 C C . GLY A 1 129 ? -17.214 -1.678 -0.558 1.00 87.31 129 GLY A C 1
ATOM 1025 O O . GLY A 1 129 ? -16.309 -0.837 -0.606 1.00 87.31 129 GLY A O 1
ATOM 1026 N N . ASP A 1 130 ? -18.468 -1.378 -0.891 1.00 82.62 130 ASP A N 1
ATOM 1027 C CA . ASP A 1 130 ? -18.882 -0.065 -1.399 1.00 82.62 130 ASP A CA 1
ATOM 1028 C C . ASP A 1 130 ? -18.936 1.024 -0.322 1.00 82.62 130 ASP A C 1
ATOM 1030 O O . ASP A 1 130 ? -18.989 2.212 -0.640 1.00 82.62 130 ASP A O 1
ATOM 1034 N N . SER A 1 131 ? -18.859 0.637 0.956 1.00 76.38 131 SER A N 1
ATOM 1035 C CA . SER A 1 131 ? -18.862 1.576 2.083 1.00 76.38 131 SER A CA 1
ATOM 1036 C C . SER A 1 131 ? -17.634 2.495 2.099 1.00 76.38 131 SER A C 1
ATOM 1038 O O . SER A 1 131 ? -17.694 3.615 2.609 1.00 76.38 131 SER A O 1
ATOM 1040 N N . MET A 1 132 ? -16.532 2.057 1.483 1.00 86.19 132 MET A N 1
ATOM 1041 C CA . MET A 1 132 ? -15.297 2.822 1.383 1.00 86.19 132 MET A CA 1
ATOM 1042 C C . MET A 1 132 ? -15.191 3.547 0.040 1.00 86.19 132 MET A C 1
ATOM 1044 O O . MET A 1 132 ? -15.158 2.951 -1.048 1.00 86.19 132 MET A O 1
ATOM 1048 N N . LYS A 1 133 ? -15.079 4.873 0.128 1.00 88.00 133 LYS A N 1
ATOM 1049 C CA . LYS A 1 133 ? -14.880 5.752 -1.021 1.00 88.00 133 LYS A CA 1
ATOM 1050 C C . LYS A 1 133 ? -13.407 5.773 -1.415 1.00 88.00 133 LYS A C 1
ATOM 1052 O O . LYS A 1 133 ? -12.542 6.216 -0.661 1.00 88.00 133 LYS A O 1
ATOM 1057 N N . LEU A 1 134 ? -13.153 5.291 -2.626 1.00 89.88 134 LEU A N 1
ATOM 1058 C CA . LEU A 1 134 ? -11.839 5.282 -3.249 1.00 89.88 134 LEU A CA 1
ATOM 1059 C C . LEU A 1 134 ? -11.865 6.143 -4.498 1.00 89.88 134 LEU A C 1
ATOM 1061 O O . LEU A 1 134 ? -12.663 5.896 -5.402 1.00 89.88 134 LEU A O 1
ATOM 1065 N N . THR A 1 135 ? -10.950 7.098 -4.573 1.00 88.31 135 THR A N 1
ATOM 1066 C CA . THR A 1 135 ? -10.777 7.940 -5.755 1.00 88.31 135 THR A CA 1
ATOM 1067 C C . THR A 1 135 ? -9.558 7.453 -6.515 1.00 88.31 135 THR A C 1
ATOM 1069 O O . THR A 1 135 ? -8.433 7.691 -6.082 1.00 88.31 135 THR A O 1
ATOM 1072 N N . TYR A 1 136 ? -9.775 6.759 -7.632 1.00 87.50 136 TYR A N 1
ATOM 1073 C CA . TYR A 1 136 ? -8.701 6.365 -8.543 1.00 87.50 136 TYR A CA 1
ATOM 1074 C C . TYR A 1 136 ? -8.209 7.584 -9.337 1.00 87.50 136 TYR A C 1
ATOM 1076 O O . TYR A 1 136 ? -9.006 8.439 -9.734 1.00 87.50 136 TYR A O 1
ATOM 1084 N N . TRP A 1 137 ? -6.907 7.666 -9.600 1.00 85.31 137 TRP A N 1
ATOM 1085 C CA . TRP A 1 137 ? -6.330 8.726 -10.415 1.00 85.31 137 TRP A CA 1
ATOM 1086 C C . TRP A 1 137 ? -5.114 8.306 -11.235 1.00 85.31 137 TRP A C 1
ATOM 1088 O O . TRP A 1 137 ? -4.310 7.466 -10.841 1.00 85.31 137 TRP A O 1
ATOM 1098 N N . HIS A 1 138 ? -4.961 8.988 -12.372 1.00 80.12 138 HIS A N 1
ATOM 1099 C CA . HIS A 1 138 ? -3.791 8.926 -13.243 1.00 80.12 138 HIS A CA 1
ATOM 1100 C C . HIS A 1 138 ? -3.219 10.335 -13.466 1.00 80.12 138 HIS A C 1
ATOM 1102 O O . HIS A 1 138 ? -3.959 11.310 -13.629 1.00 80.12 138 HIS A O 1
ATOM 1108 N N . GLY A 1 139 ? -1.894 10.428 -13.529 1.00 71.44 139 GLY A N 1
ATOM 1109 C CA . GLY A 1 139 ? -1.132 11.605 -13.932 1.00 71.44 139 GLY A CA 1
ATOM 1110 C C . GLY A 1 139 ? -0.851 12.628 -12.825 1.00 71.44 139 GLY A C 1
ATOM 1111 O O . GLY A 1 139 ? -0.807 12.314 -11.638 1.00 71.44 139 GLY A O 1
ATOM 1112 N N . LEU A 1 140 ? -0.644 13.885 -13.230 1.00 54.97 140 LEU A N 1
ATOM 1113 C CA . LEU A 1 140 ? -0.146 14.995 -12.397 1.00 54.97 140 LEU A CA 1
ATOM 1114 C C . LEU A 1 140 ? -1.153 15.547 -11.367 1.00 54.97 140 LEU A C 1
ATOM 1116 O O . LEU A 1 140 ? -0.922 16.598 -10.779 1.00 54.97 140 LEU A O 1
ATOM 1120 N N . ARG A 1 141 ? -2.270 14.859 -11.100 1.00 55.09 141 ARG A N 1
ATOM 1121 C CA . ARG A 1 141 ? -3.336 15.367 -10.214 1.00 55.09 141 ARG A CA 1
ATOM 1122 C C . ARG A 1 141 ? -2.933 15.497 -8.734 1.00 55.09 141 ARG A C 1
ATOM 1124 O O . ARG A 1 141 ? -3.712 16.043 -7.962 1.00 55.09 141 ARG A O 1
ATOM 1131 N N . ARG A 1 142 ? -1.735 15.039 -8.340 1.00 54.19 142 ARG A N 1
ATOM 1132 C CA . ARG A 1 142 ? -1.202 15.141 -6.966 1.00 54.19 142 ARG A CA 1
ATOM 1133 C C . ARG A 1 142 ? -0.618 16.504 -6.588 1.00 54.19 142 ARG A C 1
ATOM 1135 O O . ARG A 1 142 ? -0.414 16.726 -5.400 1.00 54.19 142 ARG A O 1
ATOM 1142 N N . THR A 1 143 ? -0.322 17.395 -7.539 1.00 53.78 143 THR A N 1
ATOM 1143 C CA . THR A 1 143 ? 0.404 18.648 -7.235 1.00 53.78 143 THR A CA 1
ATOM 1144 C C . THR A 1 143 ? -0.433 19.703 -6.512 1.00 53.78 143 THR A C 1
ATOM 1146 O O . THR A 1 143 ? 0.124 20.685 -6.036 1.00 53.78 143 THR A O 1
ATOM 1149 N N . LEU A 1 144 ? -1.751 19.515 -6.384 1.00 58.06 144 LEU A N 1
ATOM 1150 C CA . LEU A 1 144 ? -2.631 20.428 -5.656 1.00 58.06 144 LEU A CA 1
ATOM 1151 C C . LEU A 1 144 ? -3.563 19.638 -4.735 1.00 58.06 144 LEU A C 1
ATOM 1153 O O . LEU A 1 144 ? -4.285 18.750 -5.194 1.00 58.06 144 LEU A O 1
ATOM 1157 N N . SER A 1 145 ? -3.581 19.987 -3.442 1.00 61.66 145 SER A N 1
ATOM 1158 C CA . SER A 1 145 ? -4.555 19.432 -2.496 1.00 61.66 145 SER A CA 1
ATOM 1159 C C . SER A 1 145 ? -5.951 19.751 -3.000 1.00 61.66 145 SER A C 1
ATOM 1161 O O . SER A 1 145 ? -6.322 20.916 -3.151 1.00 61.66 145 SER A O 1
ATOM 1163 N N . ASN A 1 146 ? -6.752 18.722 -3.242 1.00 67.75 146 ASN A N 1
ATOM 1164 C CA . ASN A 1 146 ? -8.167 18.914 -3.488 1.00 67.75 146 ASN A CA 1
ATOM 1165 C C . ASN A 1 146 ? -8.948 17.889 -2.683 1.00 67.75 146 ASN A C 1
ATOM 1167 O O . ASN A 1 146 ? -9.605 17.006 -3.233 1.00 67.75 146 ASN A O 1
ATOM 1171 N N . LYS A 1 147 ? -8.868 18.027 -1.354 1.00 69.31 147 LYS A N 1
ATOM 1172 C CA . LYS A 1 147 ? -9.591 17.180 -0.394 1.00 69.31 147 LYS A CA 1
ATOM 1173 C C . LYS A 1 147 ? -11.087 17.128 -0.715 1.00 69.31 147 LYS A C 1
ATOM 1175 O O . LYS A 1 147 ? -11.670 16.056 -0.689 1.00 69.31 147 LYS A O 1
ATOM 1180 N N . LYS A 1 148 ? -11.681 18.237 -1.179 1.00 67.44 148 LYS A N 1
ATOM 1181 C CA . LYS A 1 148 ? -13.082 18.285 -1.652 1.00 67.44 148 LYS A CA 1
ATOM 1182 C C . LYS A 1 148 ? -13.379 17.337 -2.826 1.00 67.44 148 LYS A C 1
ATOM 1184 O O . LYS A 1 148 ? -14.528 16.964 -3.023 1.00 67.44 148 LYS A O 1
ATOM 1189 N N . ARG A 1 149 ? -12.364 16.954 -3.605 1.00 69.44 149 ARG A N 1
ATOM 1190 C CA . ARG A 1 149 ? -12.437 15.971 -4.699 1.00 69.44 149 ARG A CA 1
ATOM 1191 C C . ARG A 1 149 ? -11.787 14.623 -4.349 1.00 69.44 149 ARG A C 1
ATOM 1193 O O . ARG A 1 149 ? -11.645 13.781 -5.229 1.00 69.44 149 ARG A O 1
ATOM 1200 N N . GLY A 1 150 ? -11.407 14.418 -3.088 1.00 78.12 150 GLY A N 1
ATOM 1201 C CA . GLY A 1 150 ? -10.871 13.160 -2.577 1.00 78.12 150 GLY A CA 1
ATOM 1202 C C . GLY A 1 150 ? -9.393 12.900 -2.856 1.00 78.12 150 GLY A C 1
ATOM 1203 O O . GLY A 1 150 ? -9.010 11.740 -2.972 1.00 78.12 150 GLY A O 1
ATOM 1204 N N . TYR A 1 151 ? -8.577 13.953 -2.970 1.00 81.00 151 TYR A N 1
ATOM 1205 C CA . TYR A 1 151 ? -7.129 13.851 -3.192 1.00 81.00 151 TYR A CA 1
ATOM 1206 C C . TYR A 1 151 ? -6.325 14.395 -2.009 1.00 81.00 151 TYR A C 1
ATOM 1208 O O . TYR A 1 151 ? -6.659 15.452 -1.467 1.00 81.00 151 TYR A O 1
ATOM 1216 N N . TYR A 1 152 ? -5.229 13.708 -1.683 1.00 85.25 152 TYR A N 1
ATOM 1217 C CA . TYR A 1 152 ? -4.218 14.132 -0.709 1.00 85.25 152 TYR A CA 1
ATOM 1218 C C . TYR A 1 152 ? -2.947 14.603 -1.417 1.00 85.25 152 TYR A C 1
ATOM 1220 O O . TYR A 1 152 ? -2.593 14.076 -2.479 1.00 85.25 152 TYR A O 1
ATOM 1228 N N . THR A 1 153 ? -2.247 15.573 -0.831 1.00 85.00 153 THR A N 1
ATOM 1229 C CA . THR A 1 153 ? -0.919 15.972 -1.323 1.00 85.00 153 THR A CA 1
ATOM 1230 C C . THR A 1 153 ? 0.166 15.005 -0.845 1.00 85.00 153 THR A C 1
ATOM 1232 O O . THR A 1 153 ? -0.081 14.191 0.046 1.00 85.00 153 THR A O 1
ATOM 1235 N N . PRO A 1 154 ? 1.381 15.048 -1.420 1.00 84.69 154 PRO A N 1
ATOM 1236 C CA . PRO A 1 154 ? 2.563 14.428 -0.813 1.00 84.69 154 PRO A CA 1
ATOM 1237 C C . PRO A 1 154 ? 2.738 14.735 0.669 1.00 84.69 154 PRO A C 1
ATOM 1239 O O . PRO A 1 154 ? 2.905 13.807 1.451 1.00 84.69 154 PRO A O 1
ATOM 1242 N N . GLU A 1 155 ? 2.571 15.988 1.071 1.00 87.88 155 GLU A N 1
ATOM 1243 C CA . GLU A 1 155 ? 2.761 16.407 2.458 1.00 87.88 155 GLU A CA 1
ATOM 1244 C C . GLU A 1 155 ? 1.688 15.826 3.390 1.00 87.88 155 GLU A C 1
ATOM 1246 O O . GLU A 1 155 ? 1.987 15.500 4.535 1.00 87.88 155 GLU A O 1
ATOM 1251 N N . ASP A 1 156 ? 0.441 15.679 2.925 1.00 90.81 156 ASP A N 1
ATOM 1252 C CA . ASP A 1 156 ? -0.617 15.010 3.696 1.00 90.81 156 ASP A CA 1
ATOM 1253 C C . ASP A 1 156 ? -0.247 13.538 3.977 1.00 90.81 156 ASP A C 1
ATOM 1255 O O . ASP A 1 156 ? -0.404 13.062 5.100 1.00 90.81 156 ASP A O 1
ATOM 1259 N N . VAL A 1 157 ? 0.264 12.827 2.964 1.00 90.88 157 VAL A N 1
ATOM 1260 C CA . VAL A 1 157 ? 0.670 11.415 3.079 1.00 90.88 157 VAL A CA 1
ATOM 1261 C C . VAL A 1 157 ? 1.897 11.272 3.978 1.00 90.88 157 VAL A C 1
ATOM 1263 O O . VAL A 1 157 ? 1.910 10.434 4.873 1.00 90.88 157 VAL A O 1
ATOM 1266 N N . GLU A 1 158 ? 2.906 12.123 3.798 1.00 91.75 158 GLU A N 1
ATOM 1267 C CA . GLU A 1 158 ? 4.128 12.109 4.609 1.00 91.75 158 GLU A CA 1
ATOM 1268 C C . GLU A 1 158 ? 3.849 12.422 6.083 1.00 91.75 158 GLU A C 1
ATOM 1270 O O . GLU A 1 158 ? 4.442 11.798 6.965 1.00 91.75 158 GLU A O 1
ATOM 1275 N N . LYS A 1 159 ? 2.905 13.329 6.369 1.00 94.81 159 LYS A N 1
ATOM 1276 C CA . LYS A 1 159 ? 2.438 13.590 7.739 1.00 94.81 159 LYS A CA 1
ATOM 1277 C C . LYS A 1 159 ? 1.771 12.367 8.361 1.00 94.81 159 LYS A C 1
ATOM 1279 O O . LYS A 1 159 ? 2.068 12.057 9.510 1.00 94.81 159 LYS A O 1
ATOM 1284 N N . ALA A 1 160 ? 0.918 11.668 7.614 1.00 94.94 160 ALA A N 1
ATOM 1285 C CA . ALA A 1 160 ? 0.282 10.445 8.099 1.00 94.94 160 ALA A CA 1
ATOM 1286 C C . ALA A 1 160 ? 1.317 9.339 8.374 1.00 94.94 160 ALA A C 1
ATOM 1288 O O . ALA A 1 160 ? 1.288 8.696 9.421 1.00 94.94 160 ALA A O 1
ATOM 1289 N N . GLU A 1 161 ? 2.307 9.166 7.491 1.00 94.25 161 GLU A N 1
ATOM 1290 C CA . GLU A 1 161 ? 3.419 8.241 7.738 1.00 94.25 161 GLU A CA 1
ATOM 1291 C C . GLU A 1 161 ? 4.234 8.618 8.984 1.00 94.25 161 GLU A C 1
ATOM 1293 O O . GLU A 1 161 ? 4.604 7.751 9.777 1.00 94.25 161 GLU A O 1
ATOM 1298 N N . ALA A 1 162 ? 4.551 9.903 9.161 1.00 94.12 162 ALA A N 1
ATOM 1299 C CA . ALA A 1 162 ? 5.281 10.374 10.333 1.00 94.12 162 ALA A CA 1
ATOM 1300 C C . ALA A 1 162 ? 4.500 10.098 11.626 1.00 94.12 162 ALA A C 1
ATOM 1302 O O . ALA A 1 162 ? 5.090 9.672 12.620 1.00 94.12 162 ALA A O 1
ATOM 1303 N N . GLU A 1 163 ? 3.178 10.265 11.593 1.00 95.44 163 GLU A N 1
ATOM 1304 C CA . GLU A 1 163 ? 2.306 9.971 12.725 1.00 95.44 163 GLU A CA 1
ATOM 1305 C C . GLU A 1 163 ? 2.292 8.476 13.072 1.00 95.44 163 GLU A C 1
ATOM 1307 O O . GLU A 1 163 ? 2.438 8.122 14.240 1.00 95.44 163 GLU A O 1
ATOM 1312 N N . VAL A 1 164 ? 2.237 7.579 12.081 1.00 95.31 164 VAL A N 1
ATOM 1313 C CA . VAL A 1 164 ? 2.344 6.123 12.314 1.00 95.31 164 VAL A CA 1
ATOM 1314 C C . VAL A 1 164 ? 3.664 5.761 12.996 1.00 95.31 164 VAL A C 1
ATOM 1316 O O . VAL A 1 164 ? 3.668 4.974 13.947 1.00 95.31 164 VAL A O 1
ATOM 1319 N N . ARG A 1 165 ? 4.785 6.355 12.558 1.00 92.75 165 ARG A N 1
ATOM 1320 C CA . ARG A 1 165 ? 6.091 6.151 13.211 1.00 92.75 165 ARG A CA 1
ATOM 1321 C C . ARG A 1 165 ? 6.056 6.641 14.657 1.00 92.75 165 ARG A C 1
ATOM 1323 O O . ARG A 1 165 ? 6.452 5.909 15.560 1.00 92.75 165 ARG A O 1
ATOM 1330 N N . ARG A 1 166 ? 5.530 7.848 14.891 1.00 93.50 166 ARG A N 1
ATOM 1331 C CA . ARG A 1 166 ? 5.408 8.438 16.231 1.00 93.50 166 ARG A CA 1
ATOM 1332 C C . ARG A 1 166 ? 4.584 7.549 17.167 1.00 93.50 166 ARG A C 1
ATOM 1334 O O . ARG A 1 166 ? 5.016 7.283 18.287 1.00 93.50 166 ARG A O 1
ATOM 1341 N N . LEU A 1 167 ? 3.424 7.074 16.713 1.00 91.50 167 LEU A N 1
ATOM 1342 C CA . LEU A 1 167 ? 2.529 6.208 17.487 1.00 91.50 167 LEU A CA 1
ATOM 1343 C C . LEU A 1 167 ? 3.178 4.857 17.811 1.00 91.50 167 LEU A C 1
ATOM 1345 O O . LEU A 1 167 ? 3.081 4.389 18.944 1.00 91.50 167 LEU A O 1
ATOM 1349 N N . SER A 1 168 ? 3.910 4.280 16.856 1.00 85.31 168 SER A N 1
ATOM 1350 C CA . SER A 1 168 ? 4.611 3.003 17.041 1.00 85.31 168 SER A CA 1
ATOM 1351 C C . SER A 1 168 ? 5.752 3.104 18.061 1.00 85.31 168 SER A C 1
ATOM 1353 O O . SER A 1 168 ? 5.925 2.207 18.881 1.00 85.31 168 SER A O 1
ATOM 1355 N N . LEU A 1 169 ? 6.482 4.225 18.079 1.00 76.75 169 LEU A N 1
ATOM 1356 C CA . LEU A 1 169 ? 7.528 4.494 19.076 1.00 76.75 169 LEU A CA 1
ATOM 1357 C C . LEU A 1 169 ? 6.951 4.801 20.467 1.00 76.75 169 LEU A C 1
ATOM 1359 O O . LEU A 1 169 ? 7.540 4.436 21.480 1.00 76.75 169 LEU A O 1
ATOM 1363 N N . SER A 1 170 ? 5.781 5.442 20.526 1.00 72.62 170 SER A N 1
ATOM 1364 C CA . SER A 1 170 ? 5.111 5.793 21.789 1.00 72.62 170 SER A CA 1
ATOM 1365 C C . SER A 1 170 ? 4.498 4.570 22.486 1.00 72.62 170 SER A C 1
ATOM 1367 O O . SER A 1 170 ? 4.446 4.517 23.712 1.00 72.62 170 SER A O 1
ATOM 1369 N N . GLY A 1 171 ? 4.055 3.567 21.718 1.00 57.25 171 GLY A N 1
ATOM 1370 C CA . GLY A 1 171 ? 3.508 2.312 22.244 1.00 57.25 171 GLY A CA 1
ATOM 1371 C C . GLY A 1 171 ? 4.551 1.381 22.876 1.00 57.25 171 GLY A C 1
ATOM 1372 O O . GLY A 1 171 ? 4.196 0.551 23.707 1.00 57.25 171 GLY A O 1
ATOM 1373 N N . ALA A 1 172 ? 5.837 1.547 22.548 1.00 50.09 172 ALA A N 1
ATOM 1374 C CA . ALA A 1 172 ? 6.930 0.761 23.127 1.00 50.09 172 ALA A CA 1
ATOM 1375 C C . ALA A 1 172 ? 7.306 1.183 24.568 1.00 50.09 172 ALA A C 1
ATOM 1377 O O . ALA A 1 172 ? 8.091 0.498 25.219 1.00 50.09 172 ALA A O 1
ATOM 1378 N N . GLY A 1 173 ? 6.748 2.291 25.080 1.00 39.22 173 GLY A N 1
ATOM 1379 C CA . GLY A 1 173 ? 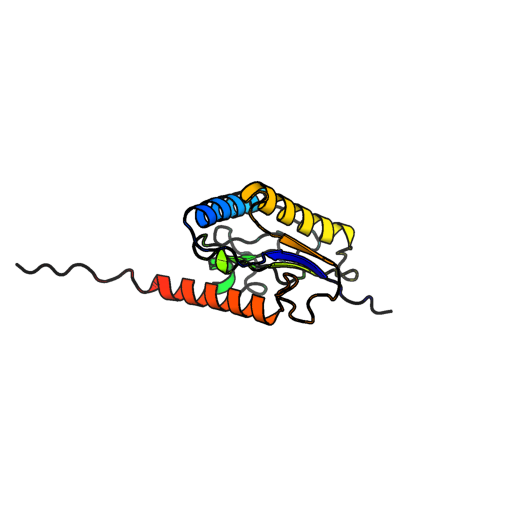7.103 2.880 26.380 1.00 39.22 173 GLY A CA 1
ATOM 1380 C C . GLY A 1 173 ? 6.147 2.610 27.551 1.00 39.22 173 GLY A C 1
ATOM 1381 O O . GLY A 1 173 ? 6.425 3.072 28.651 1.00 39.22 173 GLY A O 1
ATOM 1382 N N . LEU A 1 174 ? 5.035 1.888 27.361 1.00 38.56 174 LEU A N 1
ATOM 1383 C CA . LEU A 1 174 ? 4.000 1.688 28.401 1.00 38.56 174 LEU A CA 1
ATOM 1384 C C . LEU A 1 174 ? 3.915 0.247 28.946 1.00 38.56 174 LEU A C 1
ATOM 1386 O O . LEU A 1 174 ? 2.917 -0.133 29.548 1.00 38.56 174 LEU A O 1
ATOM 1390 N N . GLY A 1 175 ? 4.966 -0.558 28.757 1.00 36.59 175 GLY A N 1
ATOM 1391 C CA . GLY A 1 175 ? 5.010 -1.974 29.152 1.00 36.59 175 GLY A CA 1
ATOM 1392 C C . GLY A 1 175 ? 5.788 -2.317 30.429 1.00 36.59 175 GLY A C 1
ATOM 1393 O O . GLY A 1 175 ? 5.984 -3.500 30.683 1.00 36.59 175 GLY A O 1
ATOM 1394 N N . SER A 1 176 ? 6.241 -1.340 31.222 1.00 41.25 176 SER A N 1
ATOM 1395 C CA . SER A 1 176 ? 6.979 -1.606 32.470 1.00 41.25 176 SER A CA 1
ATOM 1396 C C . SER A 1 176 ? 6.638 -0.589 33.554 1.00 41.25 176 SER A C 1
ATOM 1398 O O . SER A 1 176 ? 7.378 0.368 33.741 1.00 41.25 176 SER A O 1
ATOM 1400 N N . GLN A 1 177 ? 5.519 -0.799 34.249 1.00 40.41 177 GLN A N 1
ATOM 1401 C CA . GLN A 1 177 ? 5.361 -0.636 35.705 1.00 40.41 177 GLN A CA 1
ATOM 1402 C C . GLN A 1 177 ? 3.870 -0.639 36.063 1.00 40.41 177 GLN A C 1
ATOM 1404 O O . GLN A 1 177 ? 3.256 0.410 36.191 1.00 40.41 177 GLN A O 1
ATOM 1409 N N . GLU A 1 178 ? 3.312 -1.822 36.313 1.00 37.12 178 GLU A N 1
ATOM 1410 C CA . GLU A 1 178 ? 2.293 -1.974 37.353 1.00 37.12 178 GLU A CA 1
ATOM 1411 C C . GLU A 1 178 ? 2.572 -3.267 38.116 1.00 37.12 178 GLU A C 1
ATOM 1413 O O . GLU A 1 178 ? 2.671 -4.353 37.549 1.00 37.12 178 GLU A O 1
ATOM 1418 N N . GLY A 1 179 ? 2.781 -3.110 39.419 1.00 34.56 179 GLY A N 1
ATOM 1419 C CA . GLY A 1 179 ? 3.133 -4.180 40.341 1.00 34.56 179 GLY A CA 1
ATOM 1420 C C . GLY A 1 179 ? 3.588 -3.637 41.691 1.00 34.56 179 GLY A C 1
ATOM 1421 O O . GLY A 1 179 ? 4.587 -4.097 42.230 1.00 34.56 179 GLY A O 1
ATOM 1422 N N . SER A 1 180 ? 2.891 -2.624 42.213 1.00 40.81 180 SER A N 1
ATOM 1423 C CA . SER A 1 180 ? 2.960 -2.263 43.627 1.00 40.81 180 SER A CA 1
ATOM 1424 C C . SER A 1 180 ? 1.822 -2.987 44.334 1.00 40.81 180 SER A C 1
ATOM 1426 O O . SER A 1 180 ? 0.664 -2.663 44.082 1.00 40.81 180 SER A O 1
ATOM 1428 N N . ILE A 1 181 ? 2.132 -3.951 45.204 1.00 50.16 181 ILE A N 1
ATOM 1429 C CA . ILE A 1 181 ? 1.260 -4.278 46.334 1.00 50.16 181 ILE A CA 1
ATOM 1430 C C . ILE A 1 181 ? 2.133 -4.421 47.577 1.00 50.16 181 ILE A C 1
ATOM 1432 O O . ILE A 1 181 ? 3.030 -5.256 47.657 1.00 50.16 181 ILE A O 1
ATOM 1436 N N . VAL A 1 182 ? 1.825 -3.537 48.516 1.00 46.66 182 VAL A N 1
ATOM 1437 C CA . VAL A 1 182 ? 2.227 -3.512 49.915 1.00 46.66 182 VAL A CA 1
ATOM 1438 C C . VAL A 1 182 ? 1.553 -4.668 50.656 1.00 46.66 182 VAL A C 1
ATOM 1440 O O . VAL A 1 182 ? 0.334 -4.816 50.564 1.00 46.66 182 VAL A O 1
ATOM 1443 N N . ALA A 1 183 ? 2.331 -5.412 51.437 1.00 48.72 183 ALA A N 1
ATOM 1444 C CA . ALA A 1 183 ? 1.941 -5.957 52.736 1.00 48.72 183 ALA A CA 1
ATOM 1445 C C . ALA A 1 183 ? 3.205 -6.118 53.586 1.00 48.72 183 ALA A C 1
ATOM 1447 O O . ALA A 1 183 ? 4.188 -6.682 53.054 1.00 48.72 183 ALA A O 1
#